Protein AF-A0A3D2QZJ7-F1 (afdb_monomer_lite)

Structure (mmCIF, N/CA/C/O backbone):
data_AF-A0A3D2QZJ7-F1
#
_entry.id   AF-A0A3D2QZJ7-F1
#
loop_
_atom_site.group_PDB
_atom_site.id
_atom_site.type_symbol
_atom_site.label_atom_id
_atom_site.label_alt_id
_atom_site.label_comp_id
_atom_site.label_asym_id
_atom_site.label_entity_id
_atom_site.label_seq_id
_atom_site.pdbx_PDB_ins_code
_atom_site.Cartn_x
_atom_site.Cartn_y
_atom_site.Cartn_z
_atom_site.occupancy
_atom_site.B_iso_or_equiv
_atom_site.auth_seq_id
_atom_site.auth_comp_id
_atom_site.auth_asym_id
_atom_site.auth_atom_id
_atom_site.pdbx_PDB_model_num
ATOM 1 N N . MET A 1 1 ? 40.607 27.626 -88.725 1.00 62.50 1 MET A N 1
ATOM 2 C CA . MET A 1 1 ? 39.453 26.859 -88.198 1.00 62.50 1 MET A CA 1
ATOM 3 C C . MET A 1 1 ? 39.877 25.718 -87.265 1.00 62.50 1 MET A C 1
ATOM 5 O O . MET A 1 1 ? 39.457 25.724 -86.117 1.00 62.50 1 MET A O 1
ATOM 9 N N . PHE A 1 2 ? 40.781 24.815 -87.675 1.00 60.00 2 PHE A N 1
ATOM 10 C CA . PHE A 1 2 ? 41.247 23.657 -86.876 1.00 60.00 2 PHE A CA 1
ATOM 11 C C . PHE A 1 2 ? 41.738 23.982 -85.446 1.00 60.00 2 PHE A C 1
ATOM 13 O O . PHE A 1 2 ? 41.345 23.325 -84.487 1.00 60.00 2 PHE A O 1
ATOM 20 N N . ARG A 1 3 ? 42.523 25.056 -85.274 1.00 60.34 3 ARG A N 1
ATOM 21 C CA . ARG A 1 3 ? 43.090 25.468 -83.971 1.00 60.34 3 ARG A CA 1
ATOM 22 C C . ARG A 1 3 ? 42.031 25.835 -82.915 1.00 60.34 3 ARG A C 1
ATOM 24 O O . ARG A 1 3 ? 42.269 25.646 -81.726 1.00 60.34 3 ARG A O 1
ATOM 31 N N . GLN A 1 4 ? 40.863 26.333 -83.336 1.00 63.28 4 GLN A N 1
ATOM 32 C CA . GLN A 1 4 ? 39.770 26.692 -82.421 1.00 63.28 4 GLN A CA 1
ATOM 33 C C . GLN A 1 4 ? 39.023 25.453 -81.899 1.00 63.28 4 GLN A C 1
ATOM 35 O O . GLN A 1 4 ? 38.611 25.437 -80.740 1.00 63.28 4 GLN A O 1
ATOM 40 N N . TYR A 1 5 ? 38.909 24.393 -82.707 1.00 62.88 5 TYR A N 1
ATOM 41 C CA . TYR A 1 5 ? 38.312 23.121 -82.285 1.00 62.88 5 TYR A CA 1
ATOM 42 C C . TYR A 1 5 ? 39.197 22.379 -81.279 1.00 62.88 5 TYR A C 1
ATOM 44 O O . TYR A 1 5 ? 38.706 21.908 -80.255 1.00 62.88 5 TYR A O 1
ATOM 52 N N . THR A 1 6 ? 40.514 22.357 -81.503 1.00 70.69 6 THR A N 1
ATOM 53 C CA . THR A 1 6 ? 41.472 21.767 -80.553 1.00 70.69 6 THR A CA 1
ATOM 54 C C . THR A 1 6 ? 41.439 22.476 -79.194 1.00 70.69 6 THR A C 1
ATOM 56 O O . THR A 1 6 ? 41.516 21.828 -78.152 1.00 70.69 6 THR A O 1
ATOM 59 N N . TYR A 1 7 ? 41.274 23.803 -79.186 1.00 75.31 7 TYR A N 1
ATOM 60 C CA . TYR A 1 7 ? 41.188 24.592 -77.955 1.00 75.31 7 TYR A CA 1
ATOM 61 C C . TYR A 1 7 ? 39.885 24.340 -77.180 1.00 75.31 7 TYR A C 1
ATOM 63 O O . TYR A 1 7 ? 39.931 24.108 -75.972 1.00 75.31 7 TYR A O 1
ATOM 71 N N . LYS A 1 8 ? 38.734 24.305 -77.870 1.00 71.38 8 LYS A N 1
ATOM 72 C CA . LYS A 1 8 ? 37.436 23.990 -77.248 1.00 71.38 8 LYS A CA 1
ATOM 73 C C . LYS 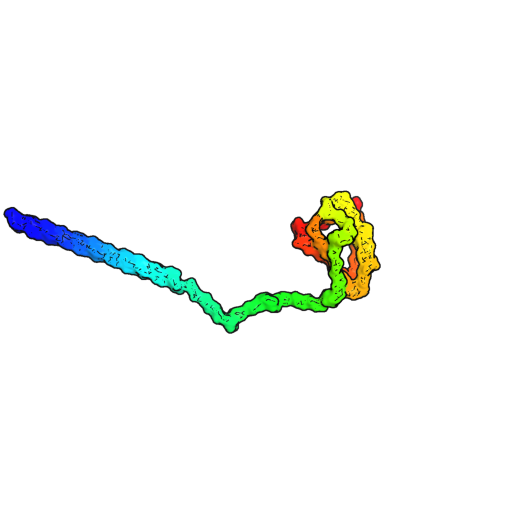A 1 8 ? 37.419 22.590 -76.622 1.00 71.38 8 LYS A C 1
ATOM 75 O O . LYS A 1 8 ? 37.019 22.465 -75.468 1.00 71.38 8 LYS A O 1
ATOM 80 N N . ASN A 1 9 ? 37.946 21.578 -77.317 1.00 73.31 9 ASN A N 1
ATOM 81 C CA . ASN A 1 9 ? 38.064 20.219 -76.772 1.00 73.31 9 ASN A CA 1
ATOM 82 C C . ASN A 1 9 ? 38.972 20.168 -75.534 1.00 73.31 9 ASN A C 1
ATOM 84 O O . ASN A 1 9 ? 38.638 19.513 -74.550 1.00 73.31 9 ASN A O 1
ATOM 88 N N . LYS A 1 10 ? 40.096 20.899 -75.537 1.00 76.44 10 LYS A N 1
ATOM 89 C CA . LYS A 1 10 ? 40.995 20.962 -74.374 1.00 76.44 10 LYS A CA 1
ATOM 90 C C . LYS A 1 10 ? 40.309 21.585 -73.153 1.00 76.44 10 LYS A C 1
ATOM 92 O O . LYS A 1 10 ? 40.462 21.064 -72.055 1.00 76.44 10 LYS A O 1
ATOM 97 N N . ILE A 1 11 ? 39.530 22.655 -73.331 1.00 75.50 11 ILE A N 1
ATOM 98 C CA . ILE A 1 11 ? 38.769 23.278 -72.233 1.00 75.50 11 ILE A CA 1
ATOM 99 C C . ILE A 1 11 ? 37.699 22.328 -71.692 1.00 75.50 11 ILE A C 1
ATOM 101 O O . ILE A 1 11 ? 37.580 22.199 -70.477 1.00 75.50 11 ILE A O 1
ATOM 105 N N . GLN A 1 12 ? 36.960 21.638 -72.565 1.00 75.25 12 GLN A N 1
ATOM 106 C CA . GLN A 1 12 ? 35.928 20.687 -72.139 1.00 75.25 12 GLN A CA 1
ATOM 107 C C . GLN A 1 12 ? 36.516 19.514 -71.343 1.00 75.25 12 GLN A C 1
ATOM 109 O O . GLN A 1 12 ? 35.972 19.139 -70.304 1.00 75.25 12 GLN A O 1
ATOM 114 N N . LEU A 1 13 ? 37.661 18.975 -71.772 1.00 70.88 13 LEU A N 1
ATOM 115 C CA . LEU A 1 13 ? 38.372 17.922 -71.039 1.00 70.88 13 LEU A CA 1
ATOM 116 C C . LEU A 1 13 ? 38.875 18.411 -69.673 1.00 70.88 13 LEU A C 1
ATOM 118 O O . LEU A 1 13 ? 38.757 17.697 -68.677 1.00 70.88 13 LEU A O 1
ATOM 122 N N . LEU A 1 14 ? 39.383 19.645 -69.600 1.00 73.25 14 LEU A N 1
ATOM 123 C CA . LEU A 1 14 ? 39.799 20.260 -68.336 1.00 73.25 14 LEU A CA 1
ATOM 124 C C . LEU A 1 14 ? 38.608 20.499 -67.391 1.00 73.25 14 LEU A C 1
ATOM 126 O O . LEU A 1 14 ? 38.738 20.262 -66.190 1.00 73.25 14 LEU A O 1
ATOM 130 N N . SER A 1 15 ? 37.444 20.914 -67.908 1.00 72.31 15 SER A N 1
ATOM 131 C CA . SER A 1 15 ? 36.235 21.084 -67.090 1.00 72.31 15 SER A CA 1
ATOM 132 C C . SER A 1 15 ? 35.670 19.749 -66.597 1.00 72.31 15 SER A C 1
ATOM 134 O O . SER A 1 15 ? 35.290 19.657 -65.434 1.00 72.31 15 SER A O 1
ATOM 136 N N . LEU A 1 16 ? 35.677 18.703 -67.434 1.00 72.75 16 LEU A N 1
ATOM 137 C CA . LEU A 1 16 ? 35.264 17.343 -67.057 1.00 72.75 16 LEU A CA 1
ATOM 138 C C . LEU A 1 16 ? 36.144 16.773 -65.935 1.00 72.75 16 LEU A C 1
ATOM 140 O O . LEU A 1 16 ? 35.621 16.266 -64.945 1.00 72.75 16 LEU A O 1
ATOM 144 N N . ASN A 1 17 ? 37.470 16.922 -66.044 1.00 75.94 17 ASN A N 1
ATOM 145 C CA . ASN A 1 17 ? 38.409 16.464 -65.018 1.00 75.94 17 ASN A CA 1
ATOM 146 C C . ASN A 1 17 ? 38.198 17.202 -63.681 1.00 75.94 17 ASN A C 1
ATOM 148 O O . ASN A 1 17 ? 38.162 16.586 -62.620 1.00 75.94 17 ASN A O 1
ATOM 152 N N . LYS A 1 18 ? 37.964 18.520 -63.721 1.00 71.69 18 LYS A N 1
ATOM 153 C CA . LYS A 1 18 ? 37.699 19.315 -62.511 1.00 71.69 18 LYS A CA 1
ATOM 154 C C . LYS A 1 18 ? 36.425 18.868 -61.779 1.00 71.69 18 LYS A C 1
ATOM 156 O O . LYS A 1 18 ? 36.445 18.737 -60.556 1.00 71.69 18 LYS A O 1
ATOM 161 N N . THR A 1 19 ? 35.343 18.593 -62.508 1.00 72.44 19 THR A N 1
ATOM 162 C CA . THR A 1 19 ? 34.081 18.094 -61.930 1.00 72.44 19 THR A CA 1
ATOM 163 C C . THR A 1 19 ? 34.225 16.673 -61.382 1.00 72.44 19 THR A C 1
ATOM 165 O O . THR A 1 19 ? 33.699 16.373 -60.307 1.00 72.44 19 THR A O 1
ATOM 168 N N . TYR A 1 20 ? 34.981 15.815 -62.074 1.00 74.56 20 TYR A N 1
ATOM 169 C CA . TYR A 1 20 ? 35.298 14.463 -61.612 1.00 74.56 20 TYR A CA 1
ATOM 170 C C . TYR A 1 20 ? 36.072 14.494 -60.287 1.00 74.56 20 TYR A C 1
ATOM 172 O O . TYR A 1 20 ? 35.645 13.881 -59.311 1.00 74.56 20 TYR A O 1
ATOM 180 N N . ILE A 1 21 ? 37.135 15.302 -60.210 1.00 77.75 21 ILE A N 1
ATOM 181 C CA . ILE A 1 21 ? 37.935 15.475 -58.991 1.00 77.75 21 ILE A CA 1
ATOM 182 C C . ILE A 1 21 ? 37.067 16.001 -57.837 1.00 77.75 21 ILE A C 1
ATOM 184 O O . ILE A 1 21 ? 37.136 15.454 -56.739 1.00 77.75 21 ILE A O 1
ATOM 188 N N . SER A 1 22 ? 36.211 17.005 -58.069 1.00 74.94 22 SER A N 1
ATOM 189 C CA . SER A 1 22 ? 35.302 17.532 -57.034 1.00 74.94 22 SER A CA 1
ATOM 190 C C . SER A 1 22 ? 34.347 16.457 -56.507 1.00 74.94 22 SER A C 1
ATOM 192 O O . SER A 1 22 ? 34.174 16.315 -55.299 1.00 74.94 22 SER A O 1
ATOM 194 N N . SER A 1 23 ? 33.772 15.651 -57.402 1.00 76.38 23 SER A N 1
ATOM 195 C CA . SER A 1 23 ? 32.833 14.582 -57.041 1.00 76.38 23 SER A CA 1
ATOM 196 C C . SER A 1 23 ? 33.505 13.487 -56.205 1.00 76.38 23 SER A C 1
ATOM 198 O O . SER A 1 23 ? 32.923 13.019 -55.229 1.00 76.38 23 SER A O 1
ATOM 200 N N . MET A 1 24 ? 34.759 13.130 -56.516 1.00 82.25 24 MET A N 1
ATOM 201 C CA . MET A 1 24 ? 35.531 12.165 -55.721 1.00 82.25 24 MET A CA 1
ATOM 202 C C . MET A 1 24 ? 35.834 12.664 -54.302 1.00 82.25 24 MET A C 1
ATOM 204 O O . MET A 1 24 ? 35.794 11.869 -53.364 1.00 82.25 24 MET A O 1
ATOM 208 N N . HIS A 1 25 ? 36.077 13.968 -54.118 1.00 82.50 25 HIS A N 1
ATOM 209 C CA . HIS A 1 25 ? 36.283 14.547 -52.785 1.00 82.50 25 HIS A CA 1
ATOM 210 C C . HIS A 1 25 ? 35.010 14.471 -51.938 1.00 82.50 25 HIS A C 1
ATOM 212 O O . HIS A 1 25 ? 35.077 14.043 -50.792 1.00 82.50 25 HIS A O 1
ATOM 218 N N . HIS A 1 26 ? 33.844 14.804 -52.504 1.00 85.25 26 HIS A N 1
ATOM 219 C CA . HIS A 1 26 ? 32.570 14.703 -51.783 1.00 85.25 26 HIS A CA 1
ATOM 220 C C . HIS A 1 26 ? 32.247 13.264 -51.373 1.00 85.25 26 HIS A C 1
ATOM 222 O O . HIS A 1 26 ? 31.834 13.036 -50.239 1.00 85.25 26 HIS A O 1
ATOM 228 N N . ILE A 1 27 ? 32.492 12.290 -52.257 1.00 89.31 27 ILE A N 1
ATOM 229 C CA . ILE A 1 27 ? 32.320 10.866 -51.940 1.00 89.31 27 ILE A CA 1
ATOM 230 C C . ILE A 1 27 ? 33.250 10.464 -50.792 1.00 89.31 27 ILE A C 1
ATOM 232 O O . ILE A 1 27 ? 32.796 9.846 -49.834 1.00 89.31 27 ILE A O 1
ATOM 236 N N . PHE A 1 28 ? 34.524 10.862 -50.840 1.00 88.31 28 PHE A N 1
ATOM 237 C CA . PHE A 1 28 ? 35.476 10.573 -49.767 1.00 88.31 28 PHE A CA 1
ATOM 238 C C . PHE A 1 28 ? 35.055 11.203 -48.430 1.00 88.31 28 PHE A C 1
ATOM 240 O O . PHE A 1 28 ? 35.089 10.535 -47.399 1.00 88.31 28 PHE A O 1
ATOM 247 N N . THR A 1 29 ? 34.587 12.455 -48.438 1.00 86.94 29 THR A N 1
ATOM 248 C CA . THR A 1 29 ? 34.077 13.133 -47.236 1.00 86.94 29 THR A CA 1
ATOM 249 C C . THR A 1 29 ? 32.834 12.444 -46.670 1.00 86.94 29 THR A C 1
ATOM 251 O O . THR A 1 29 ? 32.735 12.276 -45.458 1.00 86.94 29 THR A O 1
ATOM 254 N N . ILE A 1 30 ? 31.905 12.001 -47.524 1.00 89.50 30 ILE A N 1
ATOM 255 C CA . ILE A 1 30 ? 30.700 11.273 -47.099 1.00 89.50 30 ILE A CA 1
ATOM 256 C C . ILE A 1 30 ? 31.072 9.914 -46.498 1.00 89.50 30 ILE A C 1
ATOM 258 O O . ILE A 1 30 ? 30.559 9.553 -45.442 1.00 89.50 30 ILE A O 1
ATOM 262 N N . VAL A 1 31 ? 32.000 9.181 -47.121 1.00 90.25 31 VAL A N 1
ATOM 263 C CA . VAL A 1 31 ? 32.501 7.904 -46.587 1.00 90.25 31 VAL A CA 1
ATOM 264 C C . VAL A 1 31 ? 33.174 8.112 -45.230 1.00 90.25 31 VAL A C 1
ATOM 266 O O . VAL A 1 31 ? 32.892 7.373 -44.290 1.00 90.25 31 VAL A O 1
ATOM 269 N N . PHE A 1 32 ? 34.001 9.148 -45.088 1.00 85.31 32 PHE A N 1
ATOM 270 C CA . PHE A 1 32 ? 34.645 9.482 -43.818 1.00 85.31 32 PHE A CA 1
ATOM 271 C C . PHE A 1 32 ? 33.628 9.840 -42.719 1.00 85.31 32 PHE A C 1
ATOM 273 O O . PHE A 1 32 ? 33.764 9.391 -41.582 1.00 85.31 32 PHE A O 1
ATOM 280 N N . LEU A 1 33 ? 32.568 10.581 -43.058 1.00 85.88 33 LEU A N 1
ATOM 281 C CA . LEU A 1 33 ? 31.493 10.924 -42.123 1.00 85.88 33 LEU A CA 1
ATOM 282 C C . LEU A 1 33 ? 30.701 9.686 -41.671 1.00 85.88 33 LEU A C 1
ATOM 284 O O . LEU A 1 33 ? 30.399 9.546 -40.488 1.00 85.88 33 LEU A O 1
ATOM 288 N N . LEU A 1 34 ? 30.402 8.762 -42.588 1.00 83.81 34 LEU A N 1
ATOM 289 C CA . LEU A 1 34 ? 29.703 7.511 -42.272 1.00 83.81 34 LEU A CA 1
ATOM 290 C C . LEU A 1 34 ? 30.537 6.597 -41.360 1.00 83.81 34 LEU A C 1
ATOM 292 O O . LEU A 1 34 ? 29.984 5.959 -40.466 1.00 83.81 34 LEU A O 1
ATOM 296 N N . LEU A 1 35 ? 31.862 6.582 -41.533 1.00 82.19 35 LEU A N 1
ATOM 297 C CA . LEU A 1 35 ? 32.786 5.848 -40.659 1.00 82.19 35 LEU A CA 1
ATOM 298 C C . LEU A 1 35 ? 32.856 6.434 -39.239 1.00 82.19 35 LEU A C 1
ATOM 300 O O . LEU A 1 35 ? 33.093 5.696 -38.287 1.00 82.19 35 LEU A O 1
ATOM 304 N N . TYR A 1 36 ? 32.610 7.736 -39.070 1.00 77.62 36 TYR A N 1
ATOM 305 C CA . TYR A 1 36 ? 32.567 8.369 -37.749 1.00 77.62 36 TYR A CA 1
ATOM 306 C C . TYR A 1 36 ? 31.306 7.981 -36.956 1.00 77.62 36 TYR A C 1
ATOM 308 O O . TYR A 1 36 ? 31.357 7.817 -35.739 1.00 77.62 36 TYR A O 1
ATOM 316 N N . LEU A 1 37 ? 30.175 7.769 -37.640 1.00 73.12 37 LEU A N 1
ATOM 317 C CA . LEU A 1 37 ? 28.895 7.425 -37.005 1.00 73.12 37 LEU A CA 1
ATOM 318 C C . LEU A 1 37 ? 28.854 6.002 -36.430 1.00 73.12 37 LEU A C 1
ATOM 320 O O . LEU A 1 37 ? 28.089 5.738 -35.506 1.00 73.12 37 LEU A O 1
ATOM 324 N N . VAL A 1 38 ? 29.687 5.089 -36.935 1.00 72.81 38 VAL A N 1
ATOM 325 C CA . VAL A 1 38 ? 29.786 3.710 -36.422 1.00 72.81 38 VAL A CA 1
ATOM 326 C C . VAL A 1 38 ? 30.753 3.572 -35.236 1.00 72.81 38 VAL A C 1
ATOM 328 O O . VAL A 1 38 ? 30.861 2.498 -34.651 1.00 72.81 38 VAL A O 1
ATOM 331 N N . GLY A 1 39 ? 31.439 4.653 -34.847 1.00 65.81 39 GLY A N 1
ATOM 332 C CA . GLY A 1 39 ? 32.530 4.647 -33.866 1.00 65.81 39 GLY A CA 1
ATOM 333 C C . GLY A 1 39 ? 32.136 4.819 -32.395 1.00 65.81 39 GLY A C 1
ATOM 334 O O . GLY A 1 39 ? 33.001 5.128 -31.581 1.00 65.81 39 GLY A O 1
ATOM 335 N N . SER A 1 40 ? 30.867 4.680 -32.007 1.00 63.91 40 SER A N 1
ATOM 336 C CA . SER A 1 40 ? 30.457 4.886 -30.607 1.00 63.91 40 SER A CA 1
ATOM 337 C C . SER A 1 40 ? 29.506 3.806 -30.105 1.00 63.91 40 SER A C 1
ATOM 339 O O . SER A 1 40 ? 28.292 3.978 -30.085 1.00 63.91 40 SER A O 1
ATOM 341 N N . SER A 1 41 ? 30.077 2.697 -29.635 1.00 66.88 41 SER A N 1
ATOM 342 C CA . SER A 1 41 ? 29.408 1.792 -28.700 1.00 66.88 41 SER A CA 1
ATOM 343 C C . SER A 1 41 ? 30.436 1.262 -27.706 1.00 66.88 41 SER A C 1
ATOM 345 O O . SER A 1 41 ? 31.327 0.493 -28.060 1.00 66.88 41 SER A O 1
ATOM 347 N N . GLN A 1 42 ? 30.349 1.725 -26.462 1.00 74.25 42 GLN A N 1
ATOM 348 C CA . GLN A 1 42 ? 31.133 1.180 -25.362 1.00 74.25 42 GLN A CA 1
ATOM 349 C C . GLN A 1 42 ? 30.383 -0.023 -24.782 1.00 74.25 42 GLN A C 1
ATOM 351 O O . GLN A 1 42 ? 29.310 0.118 -24.198 1.00 74.25 42 GLN A O 1
ATOM 356 N N . THR A 1 43 ? 30.942 -1.219 -24.931 1.00 76.62 43 THR A N 1
ATOM 357 C CA . THR A 1 43 ? 30.521 -2.379 -24.143 1.00 76.62 43 THR A CA 1
ATOM 358 C C . THR A 1 43 ? 31.110 -2.223 -22.746 1.00 76.62 43 THR A C 1
ATOM 360 O O . THR A 1 43 ? 32.332 -2.198 -22.590 1.00 76.62 43 THR A O 1
ATOM 363 N N . ILE A 1 44 ? 30.262 -2.069 -21.729 1.00 79.31 44 ILE A N 1
ATOM 364 C CA . ILE A 1 44 ? 30.723 -2.043 -20.339 1.00 79.31 44 ILE A CA 1
ATOM 365 C C . ILE A 1 44 ? 31.290 -3.424 -20.009 1.00 79.31 44 ILE A C 1
ATOM 367 O O . ILE A 1 44 ? 30.616 -4.435 -20.194 1.00 79.31 44 ILE A O 1
ATOM 371 N N . ASP A 1 45 ? 32.528 -3.451 -19.522 1.00 84.44 45 ASP A N 1
ATOM 372 C CA . ASP A 1 45 ? 33.130 -4.660 -18.971 1.00 84.44 45 ASP A CA 1
ATOM 373 C C . ASP A 1 45 ? 32.231 -5.196 -17.839 1.00 84.44 45 ASP A C 1
ATOM 375 O O . ASP A 1 45 ? 31.913 -4.433 -16.919 1.00 84.44 45 ASP A O 1
ATOM 379 N N . PRO A 1 46 ? 31.819 -6.475 -17.864 1.00 82.06 46 PRO A N 1
ATOM 380 C CA . PRO A 1 46 ? 31.017 -7.067 -16.800 1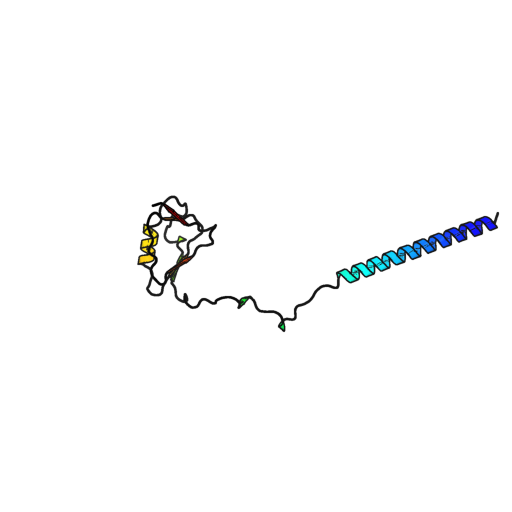.00 82.06 46 PRO A CA 1
ATOM 381 C C . PRO A 1 46 ? 31.608 -6.876 -15.394 1.00 82.06 46 PRO A C 1
ATOM 383 O O . PRO A 1 46 ? 30.847 -6.701 -14.446 1.00 82.06 46 PRO A O 1
ATOM 386 N N . SER A 1 47 ? 32.938 -6.815 -15.248 1.00 86.38 47 SER A N 1
ATOM 387 C CA . SER A 1 47 ? 33.621 -6.526 -13.973 1.00 86.38 47 SER A CA 1
ATOM 388 C C . SER A 1 47 ? 33.366 -5.112 -13.437 1.00 86.38 47 SER A C 1
ATOM 390 O O . SER A 1 47 ? 33.521 -4.855 -12.245 1.00 86.38 47 SER A O 1
ATOM 392 N N . ARG A 1 48 ? 32.950 -4.190 -14.310 1.00 82.75 48 ARG A N 1
ATOM 393 C CA . ARG A 1 48 ? 32.541 -2.819 -13.980 1.00 82.75 48 ARG A CA 1
ATOM 394 C C . ARG A 1 48 ? 31.022 -2.661 -13.922 1.00 82.75 48 ARG A C 1
ATOM 396 O O . ARG A 1 48 ? 30.539 -1.560 -13.657 1.00 82.75 48 ARG A O 1
ATOM 403 N N . SER A 1 49 ? 30.269 -3.730 -14.183 1.00 87.50 49 SER A N 1
ATOM 404 C CA . SER A 1 49 ? 28.817 -3.745 -14.043 1.00 87.50 49 SER A CA 1
ATOM 405 C C . SER A 1 49 ? 28.430 -4.135 -12.615 1.00 87.50 49 SER A C 1
ATOM 407 O O . SER A 1 49 ? 28.978 -5.069 -12.034 1.00 87.50 49 SER A O 1
ATOM 409 N N . VAL A 1 50 ? 27.486 -3.402 -12.029 1.00 86.50 50 VAL A N 1
ATOM 410 C CA . VAL A 1 50 ? 26.923 -3.717 -10.712 1.00 86.50 50 VAL A CA 1
ATOM 411 C C . VAL A 1 50 ? 25.592 -4.421 -10.927 1.00 86.50 50 VAL A C 1
ATOM 413 O O . VAL A 1 50 ? 24.760 -3.946 -11.701 1.00 86.50 50 VAL A O 1
ATOM 416 N N . ASN A 1 51 ? 25.367 -5.544 -10.240 1.00 86.44 51 ASN A N 1
ATOM 417 C CA . ASN A 1 51 ? 24.061 -6.188 -10.262 1.00 86.44 51 ASN A CA 1
ATOM 418 C C . ASN A 1 51 ? 23.070 -5.415 -9.380 1.00 86.44 51 ASN A C 1
ATOM 420 O O . ASN A 1 51 ? 22.995 -5.611 -8.165 1.00 86.44 51 ASN A O 1
ATOM 424 N N . TRP A 1 52 ? 22.275 -4.562 -10.018 1.00 86.12 52 TRP A N 1
ATOM 425 C CA . TRP A 1 52 ? 21.270 -3.743 -9.350 1.00 86.12 52 TRP A CA 1
ATOM 426 C C . TRP A 1 52 ? 20.091 -4.544 -8.781 1.00 86.12 52 TRP A C 1
ATOM 428 O O . TRP A 1 52 ? 19.376 -4.014 -7.937 1.00 86.12 52 TRP A O 1
ATOM 438 N N . THR A 1 53 ? 19.909 -5.826 -9.133 1.00 84.00 53 THR A N 1
ATOM 439 C CA . THR A 1 53 ? 18.844 -6.659 -8.534 1.00 84.00 53 THR A CA 1
ATOM 440 C C . THR A 1 53 ? 19.095 -6.986 -7.060 1.00 84.00 53 THR A C 1
ATOM 442 O O . THR A 1 53 ? 18.199 -7.476 -6.378 1.00 84.00 53 THR A O 1
ATOM 445 N N . LEU A 1 54 ? 20.319 -6.776 -6.566 1.00 83.19 54 LEU A N 1
ATOM 446 C CA . LEU A 1 54 ? 20.690 -6.985 -5.163 1.00 83.19 54 LEU A CA 1
ATOM 447 C C . LEU A 1 54 ? 20.665 -5.693 -4.341 1.00 83.19 54 LEU A C 1
ATOM 449 O O . LEU A 1 54 ? 20.868 -5.754 -3.128 1.00 83.19 54 LEU A O 1
ATOM 453 N N . ALA A 1 55 ? 20.453 -4.547 -4.987 1.00 85.00 55 ALA A N 1
ATOM 454 C CA . ALA A 1 55 ? 20.387 -3.262 -4.316 1.00 85.00 55 ALA A CA 1
ATOM 455 C C . ALA A 1 55 ? 19.075 -3.112 -3.524 1.00 85.00 55 ALA A C 1
ATOM 457 O O . ALA A 1 55 ? 18.057 -3.720 -3.852 1.00 85.00 55 ALA A O 1
ATOM 458 N N . GLY A 1 56 ? 19.100 -2.260 -2.498 1.00 83.88 56 GLY A N 1
ATOM 459 C CA . GLY A 1 56 ? 17.945 -1.963 -1.649 1.00 83.88 56 GLY A CA 1
ATOM 460 C C . GLY A 1 56 ? 17.912 -2.742 -0.332 1.00 83.88 56 GLY A C 1
ATOM 461 O O . GLY A 1 56 ? 18.693 -3.665 -0.096 1.00 83.88 56 GLY A O 1
ATOM 462 N N . LEU A 1 57 ? 17.006 -2.329 0.557 1.00 81.94 57 LEU A N 1
ATOM 463 C CA . LEU A 1 57 ? 16.766 -2.999 1.832 1.00 81.94 57 LEU A CA 1
ATOM 464 C C . LEU A 1 57 ? 16.024 -4.317 1.578 1.00 81.94 57 LEU A C 1
ATOM 466 O O . LEU A 1 57 ? 14.907 -4.317 1.064 1.00 81.94 57 LEU A O 1
ATOM 470 N N . LYS A 1 58 ? 16.629 -5.438 1.973 1.00 77.69 58 LYS A N 1
ATOM 471 C CA . LYS A 1 58 ? 15.927 -6.721 2.070 1.00 77.69 58 LYS A CA 1
ATOM 472 C C . LYS A 1 58 ? 15.249 -6.766 3.430 1.00 77.69 58 LYS A C 1
ATOM 474 O O . LYS A 1 58 ? 15.901 -7.076 4.423 1.00 77.69 58 LYS A O 1
ATOM 479 N N . ASP A 1 59 ? 13.980 -6.377 3.476 1.00 75.19 59 ASP A N 1
ATOM 480 C CA . ASP A 1 59 ? 13.218 -6.390 4.720 1.00 75.19 59 ASP A CA 1
ATOM 481 C C . ASP A 1 59 ? 13.080 -7.827 5.238 1.00 75.19 59 ASP A C 1
ATOM 483 O O . ASP A 1 59 ? 12.464 -8.681 4.601 1.00 75.19 59 ASP A O 1
ATOM 487 N N . THR A 1 60 ? 13.694 -8.090 6.388 1.00 79.31 60 THR A N 1
ATOM 488 C CA . THR A 1 60 ? 13.560 -9.350 7.124 1.00 79.31 60 THR A CA 1
ATOM 489 C C . THR A 1 60 ? 12.674 -9.210 8.358 1.00 79.31 60 THR A C 1
ATOM 491 O O . THR A 1 60 ? 12.318 -10.214 8.964 1.00 79.31 60 THR A O 1
ATOM 494 N N . THR A 1 61 ? 12.299 -7.984 8.730 1.00 80.88 61 THR A N 1
ATOM 495 C CA . THR A 1 61 ? 11.537 -7.687 9.951 1.00 80.88 61 THR A CA 1
ATOM 496 C C . THR A 1 61 ? 10.055 -8.020 9.824 1.00 80.88 61 THR A C 1
ATOM 498 O O . THR A 1 61 ? 9.395 -8.265 10.828 1.00 80.88 61 THR A O 1
ATOM 501 N N . THR A 1 62 ? 9.550 -8.092 8.591 1.00 86.44 62 THR A N 1
ATOM 502 C CA . THR A 1 62 ? 8.166 -8.472 8.268 1.00 86.44 62 THR A CA 1
ATOM 503 C C . THR A 1 62 ? 8.033 -9.924 7.802 1.00 86.44 62 THR A C 1
ATOM 505 O O . THR A 1 62 ? 6.945 -10.366 7.422 1.00 86.44 62 THR A O 1
ATOM 508 N N . LEU A 1 63 ? 9.126 -10.700 7.833 1.00 86.12 63 LEU A N 1
ATOM 509 C CA . L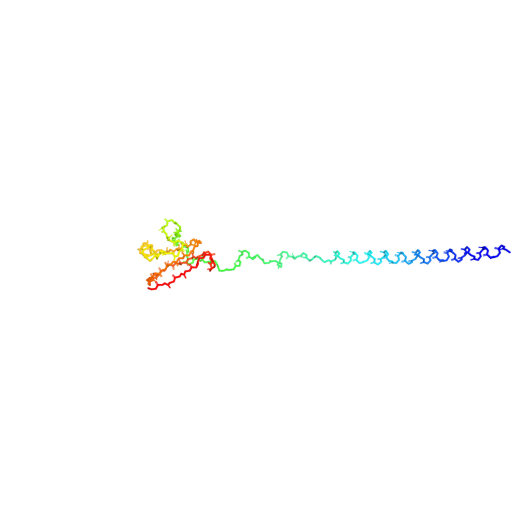EU A 1 63 ? 9.088 -12.127 7.516 1.00 86.12 63 LEU A CA 1
ATOM 510 C C . LEU A 1 63 ? 8.155 -12.853 8.491 1.00 86.12 63 LEU A C 1
ATOM 512 O O . LEU A 1 63 ? 8.356 -12.824 9.700 1.00 86.12 63 LEU A O 1
ATOM 516 N N . GLY A 1 64 ? 7.143 -13.528 7.945 1.00 87.19 64 GLY A N 1
ATOM 517 C CA . GLY A 1 64 ? 6.142 -14.255 8.729 1.00 87.19 64 GLY A CA 1
ATOM 518 C C . GLY A 1 64 ? 4.894 -13.448 9.090 1.00 87.19 64 GLY A C 1
ATOM 519 O O . GLY A 1 64 ? 3.976 -14.020 9.674 1.00 87.19 64 GLY A O 1
ATOM 520 N N . PHE A 1 65 ? 4.809 -12.165 8.712 1.00 94.88 65 PHE A N 1
ATOM 521 C CA . PHE A 1 65 ? 3.564 -11.411 8.866 1.00 94.88 65 PHE A CA 1
ATOM 522 C C . PHE A 1 65 ? 2.464 -12.025 7.997 1.00 94.88 65 PHE A C 1
ATOM 524 O O . PHE A 1 65 ? 2.688 -12.399 6.841 1.00 94.88 65 PHE A O 1
ATOM 531 N N . LEU A 1 66 ? 1.248 -12.080 8.538 1.00 94.81 66 LEU A N 1
ATOM 532 C CA . LEU A 1 66 ? 0.080 -12.516 7.786 1.00 94.81 66 LEU A CA 1
ATOM 533 C C . LEU A 1 66 ? -0.260 -11.473 6.715 1.00 94.81 66 LEU A C 1
ATOM 535 O O . LEU A 1 66 ? -0.578 -10.329 7.029 1.00 94.81 66 LEU A O 1
ATOM 539 N N . SER A 1 67 ? -0.223 -11.864 5.444 1.00 94.62 67 SER A N 1
ATOM 540 C CA . SER A 1 67 ? -0.649 -10.992 4.347 1.00 94.62 67 SER A CA 1
ATOM 541 C C . SER A 1 67 ? -2.160 -11.100 4.154 1.00 94.62 67 SER A C 1
ATOM 543 O O . SER A 1 67 ? -2.659 -12.138 3.721 1.00 94.62 67 SER A O 1
ATOM 545 N N . ILE A 1 68 ? -2.887 -10.031 4.475 1.00 95.50 68 ILE A N 1
ATOM 546 C CA . ILE A 1 68 ? -4.346 -9.949 4.363 1.00 95.50 68 ILE A CA 1
ATOM 547 C C . ILE A 1 68 ? -4.682 -9.096 3.141 1.00 95.50 68 ILE A C 1
ATOM 549 O O . ILE A 1 68 ? -4.252 -7.945 3.043 1.00 95.50 68 ILE A O 1
ATOM 553 N N . ASN A 1 69 ? -5.444 -9.642 2.194 1.00 95.31 69 ASN A N 1
ATOM 554 C CA . ASN A 1 69 ? -5.975 -8.872 1.072 1.00 95.31 69 ASN A CA 1
ATOM 555 C C . ASN A 1 69 ? -7.344 -8.302 1.445 1.00 95.31 69 ASN A C 1
ATOM 557 O O . ASN A 1 69 ? -8.314 -9.039 1.587 1.00 95.31 69 ASN A O 1
ATOM 561 N N . LEU A 1 70 ? -7.443 -6.980 1.571 1.00 94.81 70 LEU A N 1
ATOM 562 C CA . LEU A 1 70 ? -8.680 -6.323 1.992 1.00 94.81 70 LEU A CA 1
ATOM 563 C C . LEU A 1 70 ? -9.794 -6.379 0.941 1.00 94.81 70 LEU A C 1
ATOM 565 O O . LEU A 1 70 ? -10.952 -6.125 1.259 1.00 94.81 70 LEU A O 1
ATOM 569 N N . ASN A 1 71 ? -9.482 -6.770 -0.297 1.00 92.81 71 ASN A N 1
ATOM 570 C CA . ASN A 1 71 ? -10.502 -7.069 -1.298 1.00 92.81 71 ASN A CA 1
ATOM 571 C C . ASN A 1 71 ? -11.492 -8.153 -0.837 1.00 92.81 71 ASN A C 1
ATOM 573 O O . ASN A 1 71 ? -12.654 -8.118 -1.230 1.00 92.81 71 ASN A O 1
ATOM 577 N N . ASP A 1 72 ? -11.040 -9.071 0.018 1.00 93.12 72 ASP A N 1
ATOM 578 C CA . ASP A 1 72 ? -11.809 -10.247 0.428 1.00 93.12 72 ASP A CA 1
ATOM 579 C C . ASP A 1 72 ? -12.698 -9.971 1.658 1.00 93.12 72 ASP A C 1
ATOM 581 O O . ASP A 1 72 ? -13.489 -10.820 2.061 1.00 93.12 72 ASP A O 1
ATOM 585 N N . TYR A 1 73 ? -12.600 -8.769 2.241 1.00 91.56 73 TYR A N 1
ATOM 586 C CA . TYR A 1 73 ? -13.245 -8.394 3.507 1.00 91.56 73 TYR A CA 1
ATOM 587 C C . TYR A 1 73 ? -14.377 -7.368 3.348 1.00 91.56 73 TYR A C 1
ATOM 589 O O . TYR A 1 73 ? -14.858 -6.819 4.336 1.00 91.56 73 TYR A O 1
ATOM 597 N N . GLY A 1 74 ? -14.825 -7.110 2.116 1.00 89.31 74 GLY A N 1
ATOM 598 C CA . GLY A 1 74 ? -16.030 -6.314 1.861 1.00 89.31 74 GLY A CA 1
ATOM 599 C C . GLY A 1 74 ? -15.904 -4.822 2.181 1.00 89.31 74 GLY A C 1
ATOM 600 O O . GLY A 1 74 ? -16.909 -4.192 2.499 1.00 89.31 74 GLY A O 1
ATOM 601 N N . LEU A 1 75 ? -14.696 -4.252 2.105 1.00 93.44 75 LEU A N 1
ATOM 602 C CA . LEU A 1 75 ? -14.523 -2.804 2.222 1.00 93.44 75 LEU A CA 1
ATOM 603 C C . LEU A 1 75 ? -15.248 -2.076 1.081 1.00 93.44 75 LEU A C 1
ATOM 605 O O . LEU A 1 75 ? -15.143 -2.473 -0.084 1.00 93.44 75 LEU A O 1
ATOM 609 N N . ASP A 1 76 ? -15.908 -0.966 1.408 1.00 95.62 76 ASP A N 1
ATOM 610 C CA . ASP A 1 76 ? -16.387 -0.013 0.417 1.00 95.62 76 ASP A CA 1
ATOM 611 C C . ASP A 1 76 ? -15.202 0.715 -0.220 1.00 95.62 76 ASP A C 1
ATOM 613 O O . ASP A 1 76 ? -14.397 1.355 0.458 1.00 95.62 76 ASP A O 1
ATOM 617 N N . LYS A 1 77 ? -15.124 0.614 -1.545 1.00 94.75 77 LYS A N 1
ATOM 618 C CA . LYS A 1 77 ? -14.087 1.230 -2.383 1.00 94.75 77 LYS A CA 1
ATOM 619 C C . LYS A 1 77 ? -14.595 2.441 -3.153 1.00 94.75 77 LYS A C 1
ATOM 621 O O . LYS A 1 77 ? -13.853 3.008 -3.955 1.00 94.75 77 LYS A O 1
ATOM 626 N N . SER A 1 78 ? -15.878 2.769 -3.004 1.00 93.88 78 SER A N 1
ATOM 627 C CA . SER A 1 78 ? -16.481 3.924 -3.663 1.00 93.88 78 SER A CA 1
ATOM 628 C C . SER A 1 78 ? -16.194 5.225 -2.912 1.00 93.88 78 SER A C 1
ATOM 630 O O . SER A 1 78 ? -16.192 6.290 -3.526 1.00 93.88 78 SER A O 1
ATOM 632 N N . GLY A 1 79 ? -15.896 5.134 -1.612 1.00 92.75 79 GLY A N 1
ATOM 633 C CA . GLY A 1 79 ? -15.705 6.282 -0.729 1.00 92.75 79 GLY A CA 1
ATOM 634 C C . GLY A 1 79 ? -17.026 6.873 -0.239 1.00 92.75 79 GLY A C 1
ATOM 635 O O . GLY A 1 79 ? -17.034 7.994 0.252 1.00 92.75 79 GLY A O 1
ATOM 636 N N . LEU A 1 80 ? -18.137 6.144 -0.388 1.00 93.38 80 LEU A N 1
ATOM 637 C CA . LEU A 1 80 ? -19.475 6.592 0.005 1.00 93.38 80 LEU A CA 1
ATOM 638 C C . LEU A 1 80 ? -19.870 6.072 1.388 1.00 93.38 80 LEU A C 1
ATOM 640 O O . LEU A 1 80 ? -20.655 6.709 2.085 1.00 93.38 80 LEU A O 1
ATOM 644 N N . THR A 1 81 ? -19.356 4.903 1.776 1.00 95.31 81 THR A N 1
ATOM 645 C CA . THR A 1 81 ? -19.661 4.265 3.058 1.00 95.31 81 THR A CA 1
ATOM 646 C C . THR A 1 81 ? -18.397 4.172 3.913 1.00 95.31 81 THR A C 1
ATOM 648 O O . THR A 1 81 ? -17.376 3.668 3.439 1.00 95.31 81 THR A O 1
ATOM 651 N N . PRO A 1 82 ? -18.433 4.614 5.183 1.00 96.38 82 PRO A N 1
ATOM 652 C CA . PRO A 1 82 ? -17.279 4.498 6.065 1.00 96.38 82 PRO A CA 1
ATOM 653 C C . PRO A 1 82 ? -16.891 3.038 6.359 1.00 96.38 82 PRO A C 1
ATOM 655 O O . PRO A 1 82 ? -17.739 2.198 6.662 1.00 96.38 82 PRO A O 1
ATOM 658 N N . ASN A 1 83 ? -15.588 2.745 6.328 1.00 96.88 83 ASN A N 1
ATOM 659 C CA . ASN A 1 83 ? -15.019 1.402 6.515 1.00 96.88 83 ASN A CA 1
ATOM 660 C C . ASN A 1 83 ? -14.589 1.093 7.963 1.00 96.88 83 ASN A C 1
ATOM 662 O O . ASN A 1 83 ? -13.905 0.097 8.219 1.00 96.88 83 ASN A O 1
ATOM 666 N N . 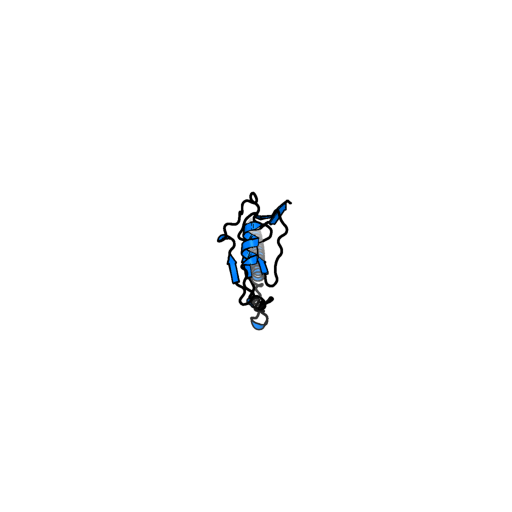ASP A 1 84 ? -14.970 1.937 8.926 1.00 95.88 84 ASP A N 1
ATOM 667 C CA . ASP A 1 84 ? -14.456 1.902 10.302 1.00 95.88 84 ASP A CA 1
ATOM 668 C C . ASP A 1 84 ? -14.715 0.568 11.017 1.00 95.88 84 ASP A C 1
ATOM 670 O O . ASP A 1 84 ? -13.843 0.045 11.711 1.00 95.88 84 ASP A O 1
ATOM 674 N N . SER A 1 85 ? -15.918 0.003 10.865 1.00 94.50 85 SER A N 1
ATOM 675 C CA . SER A 1 85 ? -16.304 -1.253 11.524 1.00 94.50 85 SER A CA 1
ATOM 676 C C . SER A 1 85 ? -15.513 -2.442 10.984 1.00 94.50 85 SER A C 1
ATOM 678 O O . SER A 1 85 ? -15.020 -3.257 11.764 1.00 94.50 85 SER A O 1
ATOM 680 N N . VAL A 1 86 ? -15.356 -2.507 9.661 1.00 95.25 86 VAL A N 1
ATOM 681 C CA . VAL A 1 86 ? -14.650 -3.582 8.962 1.00 95.25 86 VAL A CA 1
ATOM 682 C C . VAL A 1 86 ? -13.171 -3.559 9.326 1.00 95.25 86 VAL A C 1
ATOM 684 O O . VAL A 1 86 ? -12.631 -4.577 9.755 1.00 95.25 86 VAL A O 1
ATOM 687 N N . ILE A 1 87 ? -12.522 -2.393 9.249 1.00 95.62 87 ILE A N 1
ATOM 688 C CA . ILE A 1 87 ? -11.107 -2.277 9.615 1.00 95.62 87 ILE A CA 1
ATOM 689 C C . ILE A 1 87 ? -10.877 -2.577 11.094 1.00 95.62 87 ILE A C 1
ATOM 691 O O . ILE A 1 87 ? -9.956 -3.326 11.408 1.00 95.62 87 ILE A O 1
ATOM 695 N N . ASN A 1 88 ? -11.719 -2.083 12.004 1.00 95.00 88 ASN A N 1
ATOM 696 C CA . ASN A 1 88 ? -11.567 -2.405 13.424 1.00 95.00 88 ASN A CA 1
ATOM 697 C C . ASN A 1 88 ? -11.714 -3.908 13.699 1.00 95.00 88 ASN A C 1
ATOM 699 O O . ASN A 1 88 ? -10.962 -4.453 14.504 1.00 95.00 88 ASN A O 1
ATOM 703 N N . ALA A 1 89 ? -12.632 -4.599 13.017 1.00 94.19 89 ALA A N 1
ATOM 704 C CA . ALA A 1 89 ? -12.769 -6.049 13.146 1.00 94.19 89 ALA A CA 1
ATOM 705 C C . ALA A 1 89 ? -11.507 -6.791 12.674 1.00 94.19 89 ALA A C 1
ATOM 707 O O . ALA A 1 89 ? -11.050 -7.707 13.355 1.00 94.19 89 ALA A O 1
ATOM 708 N N . ILE A 1 90 ? -10.912 -6.366 11.554 1.00 95.00 90 ILE A N 1
ATOM 709 C CA . ILE A 1 90 ? -9.676 -6.964 11.031 1.00 95.00 90 ILE A CA 1
ATOM 710 C C . ILE A 1 90 ? -8.508 -6.705 11.982 1.00 95.00 90 ILE A C 1
ATOM 712 O O . ILE A 1 90 ? -7.793 -7.642 12.322 1.00 95.00 90 ILE A O 1
ATOM 716 N N . LEU A 1 91 ? -8.335 -5.466 12.453 1.00 95.06 91 LEU A N 1
ATOM 717 C CA . LEU A 1 91 ? -7.258 -5.096 13.376 1.00 95.06 91 LEU A CA 1
ATOM 718 C C . LEU A 1 91 ? -7.336 -5.865 14.701 1.00 95.06 91 LEU A C 1
ATOM 720 O O . LEU A 1 91 ? -6.302 -6.258 15.231 1.00 95.06 91 LEU A O 1
ATOM 724 N N . ASN A 1 92 ? -8.545 -6.135 15.201 1.00 93.31 92 ASN A N 1
ATOM 725 C CA . ASN A 1 92 ? -8.754 -6.950 16.402 1.00 93.31 92 ASN A CA 1
ATOM 726 C C . ASN A 1 92 ? -8.447 -8.442 16.190 1.00 93.31 92 ASN A C 1
ATOM 728 O O . ASN A 1 92 ? -8.238 -9.161 17.163 1.00 93.31 92 ASN A O 1
ATOM 732 N N . ALA A 1 93 ? -8.443 -8.913 14.941 1.00 92.38 93 ALA A N 1
ATOM 733 C CA . ALA A 1 93 ? -8.160 -10.299 14.578 1.00 92.38 93 ALA A CA 1
ATOM 734 C C . ALA A 1 93 ? -6.702 -10.525 14.132 1.00 92.38 93 ALA A C 1
ATOM 736 O O . ALA A 1 93 ? -6.342 -11.647 13.773 1.00 92.38 93 ALA A O 1
ATOM 737 N N . VAL A 1 94 ? -5.864 -9.481 14.128 1.00 93.62 94 VAL A N 1
ATOM 738 C CA . VAL A 1 94 ? -4.449 -9.598 13.755 1.00 93.62 94 VAL A CA 1
ATOM 739 C C . VAL A 1 94 ? -3.717 -10.491 14.768 1.00 93.62 94 VAL A C 1
ATOM 741 O O . VAL A 1 94 ? -3.807 -10.244 15.971 1.00 93.62 94 VAL A O 1
ATOM 744 N N . PRO A 1 95 ? -2.974 -11.519 14.313 1.00 91.50 95 PRO A N 1
ATOM 745 C CA . PRO A 1 95 ? -2.184 -12.363 15.203 1.00 91.50 95 PRO A CA 1
ATOM 746 C C . PRO A 1 95 ? -0.986 -11.604 15.787 1.00 91.50 95 PRO A C 1
ATOM 748 O O . PRO A 1 95 ? -0.487 -10.651 15.191 1.00 91.50 95 PRO A O 1
ATOM 751 N N . GLU A 1 96 ? -0.445 -12.085 16.910 1.00 89.44 96 GLU A N 1
ATOM 752 C CA . GLU A 1 96 ? 0.746 -11.489 17.544 1.00 89.44 96 GLU A CA 1
ATOM 753 C C . GLU A 1 96 ? 1.977 -11.458 16.625 1.00 89.44 96 GLU A C 1
ATOM 755 O O . GLU A 1 96 ? 2.819 -10.572 16.755 1.00 89.44 96 GLU A O 1
ATOM 760 N N . SER A 1 97 ? 2.061 -12.389 15.666 1.00 90.94 97 SER A N 1
ATOM 761 C CA . SER A 1 97 ? 3.116 -12.428 14.646 1.00 90.94 97 SER A CA 1
ATOM 762 C C . SER A 1 97 ? 3.100 -11.228 13.692 1.00 90.94 97 SER A C 1
ATOM 764 O O . SER A 1 97 ? 4.052 -11.054 12.939 1.00 90.94 97 SER A O 1
ATOM 766 N N . GLY A 1 98 ? 2.035 -10.422 13.700 1.00 94.50 98 GLY A N 1
ATOM 767 C CA . GLY A 1 98 ? 1.864 -9.256 12.843 1.00 94.50 98 GLY A CA 1
ATOM 768 C C . GLY A 1 98 ? 1.126 -9.544 11.539 1.00 94.50 98 GLY A C 1
ATOM 769 O O . GLY A 1 98 ? 0.943 -10.696 11.125 1.00 94.50 98 GLY A O 1
ATOM 770 N N . ALA A 1 99 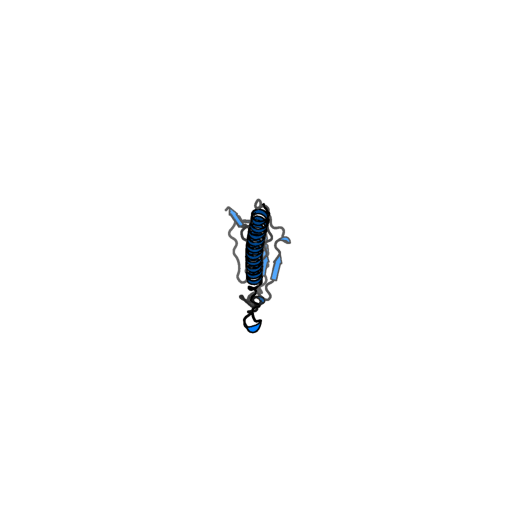? 0.686 -8.471 10.882 1.00 96.44 99 ALA A N 1
ATOM 771 C CA . ALA A 1 99 ? -0.045 -8.542 9.623 1.00 96.44 99 ALA A CA 1
ATOM 772 C C . ALA A 1 99 ? 0.252 -7.365 8.687 1.00 96.44 99 ALA A C 1
ATOM 774 O O . ALA A 1 99 ? 0.501 -6.235 9.109 1.00 96.44 99 ALA A O 1
ATOM 775 N N . ILE A 1 100 ? 0.160 -7.640 7.389 1.00 96.19 100 ILE A N 1
ATOM 776 C CA . ILE A 1 100 ? 0.187 -6.651 6.314 1.00 96.19 100 ILE A CA 1
ATOM 777 C C . ILE A 1 100 ? -1.218 -6.594 5.720 1.00 96.19 100 ILE A C 1
ATOM 779 O O . ILE A 1 100 ? -1.658 -7.539 5.068 1.00 96.19 100 ILE A O 1
ATOM 783 N N . LEU A 1 101 ? -1.924 -5.487 5.940 1.00 96.44 101 LEU A N 1
ATOM 784 C CA . LEU A 1 101 ? -3.232 -5.226 5.352 1.00 96.44 101 LEU A CA 1
ATOM 785 C C . LEU A 1 101 ? -3.029 -4.545 3.996 1.00 96.44 101 LEU A C 1
ATOM 787 O O . LEU A 1 101 ? -2.646 -3.375 3.921 1.00 96.44 101 LEU A O 1
ATOM 791 N N . ASN A 1 102 ? -3.283 -5.288 2.922 1.00 96.56 102 ASN A N 1
ATOM 792 C CA . ASN A 1 102 ? -3.150 -4.805 1.555 1.00 96.56 102 ASN A CA 1
ATOM 793 C C . ASN A 1 102 ? -4.482 -4.225 1.078 1.00 96.56 102 ASN A C 1
ATOM 795 O O . ASN A 1 102 ? -5.434 -4.959 0.803 1.00 96.56 102 ASN A O 1
ATOM 799 N N . PHE A 1 103 ? -4.535 -2.905 0.962 1.00 96.56 103 PHE A N 1
ATOM 800 C CA . PHE A 1 103 ? -5.642 -2.192 0.353 1.00 96.56 103 PHE A CA 1
ATOM 801 C C . PHE A 1 103 ? -5.600 -2.375 -1.170 1.00 96.56 103 PHE A C 1
ATOM 803 O O . PHE A 1 103 ? -4.551 -2.159 -1.792 1.00 96.56 103 PHE A O 1
ATOM 810 N N . PRO A 1 104 ? -6.723 -2.759 -1.800 1.00 95.38 104 PRO A N 1
ATOM 811 C CA . PRO A 1 104 ? -6.829 -2.731 -3.249 1.00 95.38 104 PRO A CA 1
ATOM 812 C C . PRO A 1 104 ? -6.919 -1.282 -3.752 1.00 95.38 104 PRO A C 1
ATOM 814 O O . PRO A 1 104 ? -6.998 -0.331 -2.972 1.00 95.38 104 PRO A O 1
ATOM 817 N N . ALA A 1 105 ? -6.927 -1.107 -5.072 1.00 95.75 105 ALA A N 1
ATOM 818 C CA . ALA A 1 105 ? -7.261 0.187 -5.651 1.00 95.75 105 ALA A CA 1
ATOM 819 C C . ALA A 1 105 ? -8.722 0.560 -5.330 1.00 95.75 105 ALA A C 1
ATOM 821 O O . ALA A 1 105 ? -9.606 -0.303 -5.389 1.00 95.75 105 ALA A O 1
ATOM 822 N N . GLY A 1 106 ? -8.964 1.822 -4.979 1.00 95.06 106 GLY A N 1
ATOM 823 C CA . GLY A 1 106 ? -10.270 2.330 -4.565 1.00 95.06 106 GLY A CA 1
ATOM 824 C C . GLY A 1 106 ? -10.182 3.512 -3.602 1.00 95.06 106 GLY A C 1
ATOM 825 O O . GLY A 1 106 ? -9.122 3.787 -3.043 1.00 95.06 106 GLY A O 1
ATOM 826 N N . ASN A 1 107 ? -11.321 4.171 -3.391 1.00 95.62 107 ASN A N 1
ATOM 827 C CA . ASN A 1 107 ? -11.474 5.278 -2.454 1.00 95.62 107 ASN A CA 1
ATOM 828 C C . ASN A 1 107 ? -12.009 4.746 -1.124 1.00 95.62 107 ASN A C 1
ATOM 830 O O . ASN A 1 107 ? -13.083 4.145 -1.086 1.00 95.62 107 ASN A O 1
ATOM 834 N N . PHE A 1 108 ? -11.282 4.981 -0.034 1.00 96.19 108 PHE A N 1
ATOM 835 C CA . PHE A 1 108 ? -11.663 4.483 1.287 1.00 96.19 108 PHE A CA 1
ATOM 836 C C . PHE A 1 108 ? -12.001 5.641 2.217 1.00 96.19 108 PHE A C 1
ATOM 838 O O . PHE A 1 108 ? -11.134 6.451 2.543 1.00 96.19 108 PHE A O 1
ATOM 845 N N . LEU A 1 109 ? -13.259 5.699 2.651 1.00 96.81 109 LEU A N 1
ATOM 846 C CA . LEU A 1 109 ? -13.733 6.659 3.641 1.00 96.81 109 LEU A CA 1
ATOM 847 C C . LEU A 1 109 ? -13.634 6.068 5.052 1.00 96.81 109 LEU A C 1
ATOM 849 O O . LEU A 1 109 ? -14.018 4.916 5.277 1.00 96.81 109 LEU A O 1
ATOM 853 N N . PHE A 1 110 ? -13.170 6.875 6.001 1.00 96.81 110 PHE A N 1
ATOM 854 C CA . PHE A 1 110 ? -13.218 6.602 7.435 1.00 96.81 110 PHE A CA 1
ATOM 855 C C . PHE A 1 110 ? -13.859 7.774 8.168 1.00 96.81 110 PHE A C 1
ATOM 857 O O . PHE A 1 110 ? -13.573 8.929 7.865 1.00 96.81 110 PHE A O 1
ATOM 864 N N . SER A 1 111 ? -14.710 7.468 9.142 1.00 96.69 111 SER A N 1
ATOM 865 C CA . SER A 1 111 ? -15.412 8.470 9.953 1.00 96.69 111 SER A CA 1
ATOM 866 C C . SER A 1 111 ? -14.956 8.504 11.407 1.00 96.69 111 SER A C 1
ATOM 868 O O . SER A 1 111 ? -15.346 9.370 12.185 1.00 96.69 111 SER A O 1
ATOM 870 N N . LYS A 1 112 ? -14.119 7.545 11.814 1.00 94.81 112 LYS A N 1
ATOM 871 C CA . LYS A 1 112 ? -13.638 7.402 13.187 1.00 94.81 112 LYS A CA 1
ATOM 872 C C . LYS A 1 112 ? -12.132 7.211 13.206 1.00 94.81 112 LYS A C 1
ATOM 874 O O . LYS A 1 112 ? -11.519 6.716 12.264 1.00 94.81 112 LYS A O 1
ATOM 879 N N . THR A 1 113 ? -11.514 7.584 14.322 1.00 92.38 113 THR A N 1
ATOM 880 C CA . THR A 1 113 ? -10.096 7.298 14.548 1.00 92.38 113 THR A CA 1
ATOM 881 C C . THR A 1 113 ? -9.852 5.790 14.534 1.00 92.38 113 THR A C 1
ATOM 883 O O . THR A 1 113 ? -10.434 5.052 15.330 1.00 92.38 113 THR A O 1
ATOM 886 N N . ILE A 1 114 ? -8.926 5.348 13.687 1.00 91.94 114 ILE A N 1
ATOM 887 C CA . ILE A 1 114 ? -8.446 3.968 13.654 1.00 91.94 114 ILE A CA 1
ATOM 888 C C . ILE A 1 114 ? -7.187 3.872 14.514 1.00 91.94 114 ILE A C 1
ATOM 890 O O . ILE A 1 114 ? -6.230 4.624 14.324 1.00 91.94 114 ILE A O 1
ATOM 894 N N . ARG A 1 115 ? -7.172 2.940 15.469 1.00 92.25 115 ARG A N 1
ATOM 895 C CA . ARG A 1 115 ? -5.997 2.673 16.308 1.00 92.25 115 ARG A CA 1
ATOM 896 C C . ARG A 1 115 ? -5.241 1.489 15.728 1.00 92.25 115 ARG A C 1
ATOM 898 O O . ARG A 1 115 ? -5.732 0.368 15.778 1.00 92.25 115 ARG A O 1
ATOM 905 N N . ILE A 1 116 ? -4.056 1.745 15.189 1.00 93.38 116 ILE A N 1
ATOM 906 C CA . ILE A 1 116 ? -3.213 0.699 14.611 1.00 93.38 116 ILE A CA 1
ATOM 907 C C . ILE A 1 116 ? -2.380 0.060 15.732 1.00 93.38 116 ILE A C 1
ATOM 909 O O . ILE A 1 116 ? -1.612 0.777 16.381 1.00 93.38 116 ILE A O 1
ATOM 913 N N . PRO A 1 117 ? -2.546 -1.246 16.010 1.00 91.44 117 PRO A N 1
ATOM 914 C CA . PRO A 1 117 ? -1.738 -1.941 17.002 1.00 91.44 117 PRO A CA 1
ATOM 915 C C . PRO A 1 117 ? -0.316 -2.186 16.474 1.00 91.44 117 PRO A C 1
ATOM 917 O O . PRO A 1 117 ? -0.018 -1.989 15.294 1.00 91.44 117 PRO A O 1
ATOM 920 N N . SER A 1 118 ? 0.582 -2.621 17.358 1.00 91.12 118 SER A N 1
ATOM 921 C CA . SER A 1 118 ? 1.946 -3.002 16.979 1.00 91.12 118 SER A CA 1
ATOM 922 C C . SER A 1 118 ? 1.954 -4.119 15.930 1.00 91.12 118 SER A C 1
ATOM 924 O O . SER A 1 118 ? 1.048 -4.948 15.890 1.00 91.12 118 SER A O 1
ATOM 926 N N . HIS A 1 119 ? 3.012 -4.164 15.115 1.00 93.06 119 HIS A N 1
ATOM 927 C CA . HIS A 1 119 ? 3.223 -5.191 14.081 1.00 93.06 119 HIS A CA 1
ATOM 928 C C . HIS A 1 119 ? 2.142 -5.224 12.987 1.00 93.06 119 HIS A C 1
ATOM 930 O O . HIS A 1 119 ? 1.921 -6.250 12.346 1.00 93.06 119 HIS A O 1
ATOM 936 N N . VAL A 1 120 ? 1.494 -4.085 12.735 1.00 95.94 120 VAL A N 1
ATOM 937 C CA . VAL A 1 120 ? 0.565 -3.913 11.619 1.00 95.94 120 VAL A CA 1
ATOM 938 C C . VAL A 1 120 ? 1.138 -2.963 10.581 1.00 95.94 120 VAL A C 1
ATOM 940 O O . VAL A 1 120 ? 1.558 -1.850 10.893 1.00 95.94 120 VAL A O 1
ATOM 943 N N . ILE A 1 121 ? 1.100 -3.395 9.323 1.00 94.94 121 ILE A N 1
ATOM 944 C CA . ILE A 1 121 ? 1.464 -2.583 8.164 1.00 94.94 121 ILE A CA 1
ATOM 945 C C . ILE A 1 121 ? 0.221 -2.365 7.314 1.00 94.94 121 ILE A C 1
ATOM 947 O O . ILE A 1 121 ? -0.434 -3.320 6.906 1.00 94.94 121 ILE A O 1
ATOM 951 N N . LEU A 1 122 ? -0.075 -1.104 7.004 1.00 95.19 122 LEU A N 1
ATOM 952 C CA . LEU A 1 122 ? -1.083 -0.738 6.013 1.00 95.19 122 LEU A CA 1
ATOM 953 C C . LEU A 1 122 ? -0.382 -0.474 4.681 1.00 95.19 122 LEU A C 1
ATOM 955 O O . LEU A 1 122 ? 0.531 0.351 4.615 1.00 95.19 122 LEU A O 1
ATOM 959 N N . ARG A 1 123 ? -0.793 -1.172 3.621 1.00 95.38 123 ARG A N 1
ATOM 960 C CA . ARG A 1 123 ? -0.160 -1.073 2.301 1.00 95.38 123 ARG A CA 1
ATOM 961 C C . ARG A 1 123 ? -1.190 -0.794 1.215 1.00 95.38 123 ARG A C 1
ATOM 963 O O . ARG A 1 123 ? -2.089 -1.599 1.015 1.00 95.38 123 ARG A O 1
ATOM 970 N N . GLY A 1 124 ? -1.038 0.316 0.497 1.00 95.50 124 GLY A N 1
ATOM 971 C CA . GLY A 1 124 ? -1.830 0.637 -0.698 1.00 95.50 124 GLY A CA 1
ATOM 972 C C . GLY A 1 124 ? -1.085 0.354 -2.006 1.00 95.50 124 GLY A C 1
ATOM 973 O O . GLY A 1 124 ? 0.107 0.043 -1.995 1.00 95.50 124 GLY A O 1
ATOM 974 N N . GLN A 1 125 ? -1.779 0.511 -3.138 1.00 93.44 125 GLN A N 1
ATOM 975 C CA . GLN A 1 125 ? -1.210 0.378 -4.494 1.00 93.44 125 GLN A CA 1
ATOM 976 C C . GLN A 1 125 ? -0.572 1.681 -5.020 1.00 93.44 125 GLN A C 1
ATOM 978 O O . GLN A 1 125 ? -0.128 1.744 -6.162 1.00 93.44 125 GLN A O 1
ATOM 983 N N . GLY A 1 126 ? -0.520 2.725 -4.189 1.00 91.38 126 GLY A N 1
ATOM 984 C CA . GLY A 1 126 ? -0.005 4.053 -4.525 1.00 91.38 126 GLY A CA 1
ATOM 985 C C . GLY A 1 126 ? -0.987 5.150 -4.116 1.00 91.38 126 GLY A C 1
ATOM 986 O O . GLY A 1 126 ? -2.175 4.881 -3.954 1.00 91.38 126 GLY A O 1
ATOM 987 N N . ALA A 1 127 ? -0.497 6.381 -3.954 1.00 89.12 127 ALA A N 1
ATOM 988 C CA . ALA A 1 127 ? -1.314 7.507 -3.483 1.00 89.12 127 ALA A CA 1
ATOM 989 C C . ALA A 1 127 ? -2.517 7.798 -4.401 1.00 89.12 127 ALA A C 1
ATOM 991 O O . ALA A 1 127 ? -3.613 8.036 -3.913 1.00 89.12 127 ALA A O 1
ATOM 992 N N . GLU A 1 128 ? -2.325 7.682 -5.717 1.00 90.56 128 GLU A N 1
ATOM 993 C CA . GLU A 1 128 ? -3.379 7.907 -6.719 1.00 90.56 128 GLU A CA 1
ATOM 994 C C . GLU A 1 128 ? -4.361 6.732 -6.847 1.00 90.56 128 GLU A C 1
ATOM 996 O O . GLU A 1 128 ? -5.467 6.885 -7.350 1.00 90.56 128 GLU A O 1
ATOM 1001 N N . SER A 1 12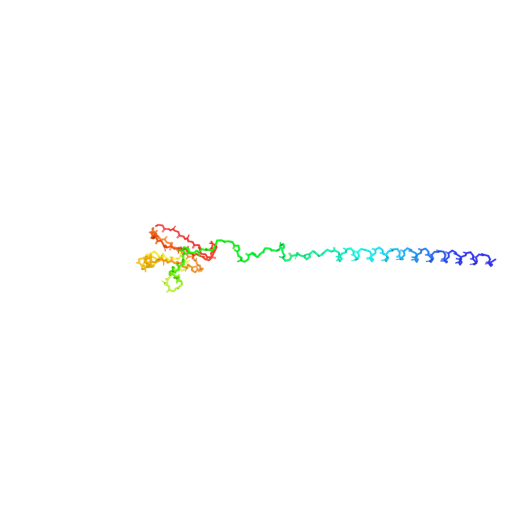9 ? -3.950 5.525 -6.443 1.00 92.81 129 SER A N 1
ATOM 1002 C CA . SER A 1 129 ? -4.759 4.306 -6.597 1.00 92.81 129 SER A CA 1
ATOM 1003 C C . SER A 1 129 ? -5.498 3.911 -5.324 1.00 92.81 129 SER A C 1
ATOM 1005 O O . SER A 1 129 ? -6.523 3.241 -5.403 1.00 92.81 129 SER A O 1
ATOM 1007 N N . THR A 1 130 ? -4.992 4.308 -4.158 1.00 94.25 130 THR A N 1
ATOM 1008 C CA . THR A 1 130 ? -5.576 4.005 -2.848 1.00 94.25 130 THR A CA 1
ATOM 1009 C C . THR A 1 130 ? -5.679 5.288 -2.010 1.00 94.25 130 THR A C 1
ATOM 1011 O O . THR A 1 130 ? -5.011 5.399 -0.977 1.00 94.25 130 THR A O 1
ATOM 1014 N N . PRO A 1 131 ? -6.460 6.295 -2.442 1.00 92.31 131 PRO A N 1
ATOM 1015 C CA . PRO A 1 131 ? -6.705 7.471 -1.620 1.00 92.31 131 PRO A CA 1
ATOM 1016 C C . PRO A 1 131 ? -7.544 7.112 -0.384 1.00 92.31 131 PRO A C 1
ATOM 1018 O O . PRO A 1 131 ? -8.505 6.336 -0.439 1.00 92.31 131 PRO A O 1
ATOM 1021 N N . ILE A 1 132 ? -7.160 7.700 0.749 1.00 91.25 132 ILE A N 1
ATOM 1022 C CA . ILE A 1 132 ? -7.840 7.557 2.038 1.00 91.25 132 ILE A CA 1
ATOM 1023 C C . ILE A 1 132 ? -8.426 8.914 2.419 1.00 91.25 132 ILE A C 1
ATOM 1025 O O . ILE A 1 132 ? -7.704 9.910 2.477 1.00 91.25 132 ILE A O 1
ATOM 1029 N N . HIS A 1 133 ? -9.724 8.933 2.706 1.00 92.38 133 HIS A N 1
ATOM 1030 C CA . HIS A 1 133 ? -10.474 10.114 3.113 1.00 92.38 133 HIS A CA 1
ATOM 1031 C C . HIS A 1 133 ? -10.946 9.969 4.558 1.00 92.38 133 HIS A C 1
ATOM 1033 O O . HIS A 1 133 ? -11.280 8.871 5.008 1.00 92.38 133 HIS A O 1
ATOM 1039 N N . TYR A 1 134 ? -10.978 11.088 5.278 1.00 93.06 134 TYR A N 1
ATOM 1040 C CA . TYR A 1 134 ? -11.464 11.145 6.650 1.00 93.06 134 TYR A CA 1
ATOM 1041 C C . TYR A 1 134 ? -12.508 12.250 6.800 1.00 93.06 134 TYR A C 1
ATOM 1043 O O . TYR A 1 134 ? -12.200 13.411 6.529 1.00 93.06 134 TYR A O 1
ATOM 1051 N N . GLU A 1 135 ? -13.709 11.889 7.254 1.00 89.38 135 GLU A N 1
ATOM 1052 C CA . GLU A 1 135 ? -14.818 12.817 7.513 1.00 89.38 135 GLU A CA 1
ATOM 1053 C C . GLU A 1 135 ? -15.499 12.457 8.850 1.00 89.38 135 GLU A C 1
ATOM 1055 O O . GLU A 1 135 ? -16.122 11.397 8.926 1.00 89.38 135 GLU A O 1
ATOM 1060 N N . PRO A 1 136 ? -15.336 13.274 9.912 1.00 81.50 136 PRO A N 1
ATOM 1061 C CA . PRO A 1 136 ? -15.830 12.975 11.261 1.00 81.50 136 PRO A CA 1
ATOM 1062 C C . PRO A 1 136 ? -17.352 13.089 11.430 1.00 81.50 136 PRO A C 1
ATOM 1064 O O . PRO A 1 136 ? -17.987 13.878 10.694 1.00 81.50 136 PRO A O 1
#

Radius of gyration: 38.63 Å; chains: 1; bounding box: 63×41×106 Å

Foldseek 3Di:
DVVVVVVVVVVVVVVVVVVVVVVVVVVVVVVVVVVVVVPDDDDDDVVNDDDCVPDDDPDPPLVPAAEAECVVQDADQAQPDACQVSLQVVQVVGDPSAHEYEYFFGEHEHADDDDHDPRYHYHYPDCNRYPYYYHD

Secondary structure (DSSP, 8-state):
-HHHHHHHHHHHHHHHHHHHHHHHHHHHHHHHHHHHHT-------GGG---GGG-S----TTTT-EEEEGGGGT---EEEEE-HHHHHHHHHT--TT-EEEE--SSEEEE-S---PPTTEEEE-S-TTTS-EEE--

pLDDT: mean 86.39, std 9.71, range [60.0, 96.88]

Sequence (136 aa):
MFRQYTYKNKIQLLSLNKTYISSMHHIFTIVFLLLYLVGSSQTIDPSRSVNWTLAGLKDTTTLGFLSINLNDYGLDKSGLTPNDSVINAILNAVPESGAILNFPAGNFLFSKTIRIPSHVILRGQGAESTPIHYEP